Protein AF-A0A0L7K412-F1 (afdb_monomer_lite)

Secondary structure (DSSP, 8-state):
-PPPPHHHHHHHHHHS----SS-S-HHHHHHHHHHHHHHHHHHHHHT-SS------TT--PPPPP--GGGTS--STT--------SS---GGGT-----TTGGGG-SPP--SPPTTS------

Radius of gyration: 17.78 Å; chains: 1; bounding box: 46×37×33 Å

InterPro domains:
  IPR008775 Phytanoyl-CoA dioxygenase-like [PF05721] (68-110)
  IPR047128 Phytanoyl-CoA dioxygenase [PTHR21308] (4-48)

Structure (mmCIF, N/CA/C/O backbone):
data_AF-A0A0L7K412-F1
#
_entry.id   AF-A0A0L7K412-F1
#
loop_
_atom_site.group_PDB
_atom_site.id
_atom_site.type_symbol
_atom_site.label_atom_id
_atom_site.label_alt_id
_atom_site.label_comp_id
_atom_site.label_asym_id
_atom_site.label_entity_id
_atom_site.label_seq_id
_atom_site.pdbx_PDB_ins_code
_atom_site.Cartn_x
_atom_site.Cartn_y
_atom_site.Cartn_z
_atom_site.occupancy
_atom_site.B_iso_or_equiv
_atom_site.auth_seq_id
_atom_site.auth_comp_id
_atom_site.auth_asym_id
_atom_site.auth_atom_id
_atom_site.pdbx_PDB_model_num
ATOM 1 N N . MET A 1 1 ? -13.990 -3.704 15.044 1.00 52.94 1 MET A N 1
ATOM 2 C CA . MET A 1 1 ? -13.102 -4.181 13.961 1.00 52.94 1 MET A CA 1
ATOM 3 C C . MET A 1 1 ? -13.940 -4.658 12.787 1.00 52.94 1 MET A C 1
ATOM 5 O O . MET A 1 1 ? -14.727 -5.586 12.950 1.00 52.94 1 MET A O 1
ATOM 9 N N . GLY A 1 2 ? -13.8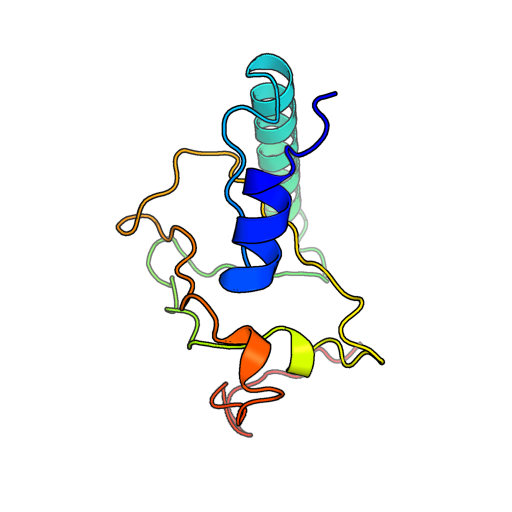36 -3.975 11.645 1.00 73.19 2 GLY A N 1
ATOM 10 C CA . GLY A 1 2 ? -14.596 -4.299 10.437 1.00 73.19 2 GLY A CA 1
ATOM 11 C C . GLY A 1 2 ? -14.072 -5.569 9.769 1.00 73.19 2 GLY A C 1
ATOM 12 O O . GLY A 1 2 ? -12.865 -5.757 9.646 1.00 73.19 2 GLY A O 1
ATOM 13 N N . ARG A 1 3 ? -14.974 -6.464 9.359 1.00 86.75 3 ARG A N 1
ATOM 14 C CA . ARG A 1 3 ? -14.634 -7.576 8.461 1.00 86.75 3 ARG A CA 1
ATOM 15 C C . ARG A 1 3 ? -14.689 -7.075 7.022 1.00 86.75 3 ARG A C 1
ATOM 17 O O . ARG A 1 3 ? -15.561 -6.273 6.701 1.00 86.75 3 ARG A O 1
ATOM 24 N N . LEU A 1 4 ? -13.812 -7.597 6.166 1.00 92.06 4 LEU A N 1
ATOM 25 C CA . LEU A 1 4 ? -13.881 -7.325 4.732 1.00 92.06 4 LEU A CA 1
ATOM 26 C C . LEU A 1 4 ? -15.208 -7.820 4.152 1.00 92.06 4 LEU A C 1
ATOM 28 O O . LEU A 1 4 ? -15.630 -8.945 4.447 1.00 92.06 4 LEU A O 1
ATOM 32 N N . THR A 1 5 ? -15.825 -7.001 3.304 1.00 94.38 5 THR A N 1
ATOM 33 C CA . THR A 1 5 ? -16.991 -7.405 2.511 1.00 94.38 5 THR A CA 1
ATOM 34 C C . THR A 1 5 ? -16.587 -8.430 1.448 1.00 94.38 5 THR A C 1
ATOM 36 O O . THR A 1 5 ? -15.410 -8.562 1.101 1.00 94.38 5 THR A O 1
ATOM 39 N N . GLU A 1 6 ? -17.549 -9.179 0.907 1.00 96.44 6 GLU A N 1
ATOM 40 C CA . GLU A 1 6 ? -17.261 -10.117 -0.189 1.00 96.44 6 GLU A CA 1
ATOM 41 C C . GLU A 1 6 ? -16.755 -9.392 -1.443 1.00 96.44 6 GLU A C 1
ATOM 43 O O . GLU A 1 6 ? -15.844 -9.876 -2.109 1.00 96.44 6 GLU A O 1
ATOM 48 N N . GLU A 1 7 ? -17.261 -8.188 -1.709 1.00 96.12 7 GLU A N 1
ATOM 49 C CA . GLU A 1 7 ? -16.802 -7.325 -2.803 1.00 96.12 7 GLU A CA 1
ATOM 50 C C . GLU A 1 7 ? -15.340 -6.908 -2.613 1.00 96.12 7 GLU A C 1
ATOM 52 O O . GLU A 1 7 ? -14.547 -6.993 -3.545 1.00 96.12 7 GLU A O 1
ATOM 57 N N . GLN A 1 8 ? -14.953 -6.527 -1.393 1.00 95.44 8 GLN A N 1
ATOM 58 C CA . GLN A 1 8 ? -13.571 -6.195 -1.042 1.00 95.44 8 GLN A CA 1
ATOM 59 C C . GLN A 1 8 ? -12.635 -7.397 -1.206 1.00 95.44 8 GLN A C 1
ATOM 61 O O . GLN A 1 8 ? -11.553 -7.276 -1.780 1.00 95.44 8 GLN A O 1
ATOM 66 N N . LYS A 1 9 ? -13.058 -8.580 -0.748 1.00 95.00 9 LYS A N 1
ATOM 67 C CA . LYS A 1 9 ? -12.294 -9.821 -0.940 1.00 95.00 9 LYS A CA 1
ATOM 68 C C . LYS A 1 9 ? -12.139 -10.160 -2.418 1.00 95.00 9 LYS A C 1
ATOM 70 O O . LYS A 1 9 ? -11.065 -10.592 -2.830 1.00 95.00 9 LYS A O 1
ATOM 75 N N . GLN A 1 10 ? -13.196 -9.985 -3.207 1.00 96.75 10 GLN A N 1
ATOM 76 C CA . GLN A 1 10 ? -13.153 -10.240 -4.640 1.00 96.75 10 GLN A CA 1
ATOM 77 C C . GLN A 1 10 ? -12.242 -9.234 -5.350 1.00 96.75 10 GLN A C 1
ATOM 79 O O . GLN A 1 10 ? -11.384 -9.643 -6.127 1.00 96.75 10 GLN A O 1
ATOM 84 N N . PHE A 1 11 ? -12.324 -7.950 -4.991 1.00 97.12 11 PHE A N 1
ATOM 85 C CA . PHE A 1 11 ? -11.416 -6.917 -5.485 1.00 97.12 11 PHE A CA 1
ATOM 86 C C . PHE A 1 11 ? -9.951 -7.273 -5.213 1.00 97.12 11 PHE A C 1
ATOM 88 O O . PHE A 1 11 ? -9.133 -7.204 -6.129 1.00 97.12 11 PHE A O 1
ATOM 95 N N . TYR A 1 12 ? -9.630 -7.703 -3.988 1.00 95.31 12 TYR A N 1
ATOM 96 C CA . TYR A 1 12 ? -8.279 -8.132 -3.625 1.00 95.31 12 TYR A CA 1
ATOM 97 C C . TYR A 1 12 ? -7.802 -9.310 -4.483 1.00 95.31 12 TYR A C 1
ATOM 99 O O . TYR A 1 12 ? -6.710 -9.263 -5.041 1.00 95.31 12 TYR A O 1
ATOM 107 N N . LYS A 1 13 ? -8.635 -10.344 -4.664 1.00 94.06 13 LYS A N 1
ATOM 108 C CA . LYS A 1 13 ? -8.301 -11.494 -5.524 1.00 94.06 13 LYS A CA 1
ATOM 109 C C . LYS A 1 13 ? -8.057 -11.082 -6.975 1.00 94.06 13 LYS A C 1
ATOM 111 O O . LYS A 1 13 ? -7.156 -11.615 -7.626 1.00 94.06 13 LYS A O 1
ATOM 116 N N . ASP A 1 14 ? -8.849 -10.141 -7.480 1.00 95.75 14 ASP A N 1
ATOM 117 C CA . ASP A 1 14 ? -8.784 -9.727 -8.876 1.00 95.75 14 ASP A CA 1
ATOM 118 C C . ASP A 1 14 ? -7.604 -8.805 -9.172 1.00 95.75 14 ASP A C 1
ATOM 120 O O . ASP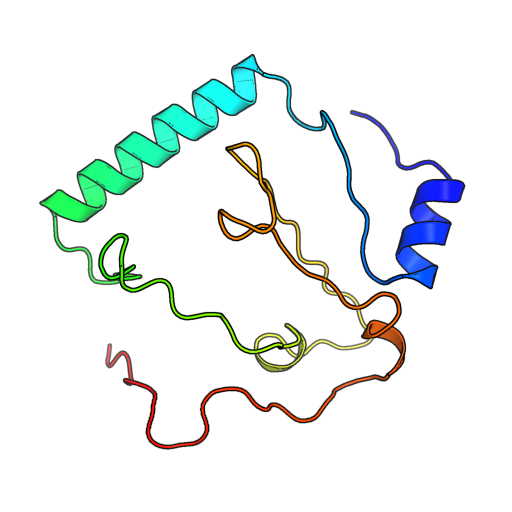 A 1 14 ? -6.982 -8.956 -10.228 1.00 95.75 14 ASP A O 1
ATOM 124 N N . ASN A 1 15 ? -7.261 -7.922 -8.232 1.00 95.25 15 ASN A N 1
ATOM 125 C CA . ASN A 1 15 ? -6.302 -6.839 -8.443 1.00 95.25 15 ASN A CA 1
ATOM 126 C C . ASN A 1 15 ? -4.978 -7.008 -7.686 1.00 95.25 15 ASN A C 1
ATOM 128 O O . ASN A 1 15 ? -4.015 -6.333 -8.032 1.00 95.25 15 ASN A O 1
ATOM 132 N N . GLY A 1 16 ? -4.909 -7.885 -6.683 1.00 92.44 16 GLY A N 1
ATOM 133 C CA . GLY A 1 16 ? -3.695 -8.156 -5.899 1.00 92.44 16 GLY A CA 1
ATOM 134 C C . GLY A 1 16 ? -3.446 -7.172 -4.756 1.00 92.44 16 GLY A C 1
ATOM 135 O O . GLY A 1 16 ? -2.499 -7.336 -3.996 1.00 92.44 16 GLY A O 1
ATOM 136 N N . TYR A 1 17 ? -4.305 -6.163 -4.605 1.00 94.75 17 TYR A N 1
ATOM 137 C CA . TYR A 1 17 ? -4.248 -5.180 -3.528 1.00 94.75 17 TYR A CA 1
ATOM 138 C C . TYR A 1 17 ? -5.655 -4.772 -3.095 1.00 94.75 17 TYR A C 1
ATOM 140 O O . TYR A 1 17 ? -6.643 -5.011 -3.791 1.00 94.75 17 TYR A O 1
ATOM 148 N N . ILE A 1 18 ? -5.748 -4.145 -1.927 1.00 95.25 18 ILE A N 1
ATOM 149 C CA . ILE A 1 18 ? -6.969 -3.523 -1.427 1.00 95.25 18 ILE A CA 1
ATOM 150 C C . ILE A 1 18 ? -6.602 -2.278 -0.626 1.00 95.25 18 ILE A C 1
ATOM 152 O O . ILE A 1 18 ? -5.627 -2.282 0.118 1.00 95.25 18 ILE A O 1
ATOM 156 N N . VAL A 1 19 ? -7.396 -1.218 -0.771 1.00 93.31 19 VAL A N 1
ATOM 157 C CA . VAL A 1 19 ? -7.246 0.009 0.016 1.00 93.31 19 VAL A CA 1
ATOM 158 C C . VAL A 1 19 ? -8.366 0.066 1.043 1.00 93.31 19 VAL A C 1
ATOM 160 O O . VAL A 1 19 ? -9.545 0.080 0.686 1.00 93.31 19 VAL A O 1
ATOM 163 N N . LEU A 1 20 ? -7.992 0.108 2.319 1.00 92.25 20 LEU A N 1
ATOM 164 C CA . LEU A 1 20 ? -8.913 0.293 3.435 1.00 92.25 20 LEU A CA 1
ATOM 165 C C . LEU A 1 20 ? -8.716 1.700 3.986 1.00 92.25 20 LEU A C 1
ATOM 167 O O . LEU A 1 20 ? -7.643 2.030 4.482 1.00 92.25 20 LEU A O 1
ATOM 171 N N . LYS A 1 21 ? -9.748 2.531 3.857 1.00 90.31 21 LYS A N 1
ATOM 172 C CA . LYS A 1 21 ? -9.759 3.884 4.416 1.00 90.31 21 LYS A CA 1
ATOM 173 C C . LYS A 1 21 ? -10.286 3.843 5.842 1.00 90.31 21 LYS A C 1
ATOM 175 O O . LYS A 1 21 ? -11.105 2.980 6.156 1.00 90.31 21 LYS A O 1
ATOM 180 N N . ASP A 1 22 ? -9.801 4.768 6.666 1.00 88.38 22 ASP A N 1
ATOM 181 C CA . ASP A 1 22 ? -10.280 4.983 8.036 1.00 88.38 22 ASP A CA 1
ATOM 182 C C . ASP A 1 22 ? -10.230 3.703 8.897 1.00 88.38 22 ASP A C 1
ATOM 184 O O . ASP A 1 22 ? -11.117 3.424 9.702 1.00 88.38 22 ASP A O 1
ATOM 188 N N . LEU A 1 23 ? -9.197 2.875 8.680 1.00 89.56 23 LEU A N 1
ATOM 189 C CA . LEU A 1 23 ? -9.006 1.613 9.402 1.00 89.56 23 LEU A CA 1
ATOM 190 C C . LEU A 1 23 ? -8.584 1.843 10.861 1.00 89.56 23 LEU A C 1
ATOM 192 O O . LEU A 1 23 ? -8.962 1.068 11.741 1.00 89.56 23 LEU A O 1
ATOM 196 N N . VAL A 1 24 ? -7.788 2.888 11.083 1.00 89.19 24 VAL A N 1
ATOM 197 C CA . VAL A 1 24 ? -7.273 3.325 12.383 1.00 89.19 24 VAL A CA 1
ATOM 198 C C . VAL A 1 24 ? -8.001 4.610 12.752 1.00 89.19 24 VAL A C 1
ATOM 200 O O . VAL A 1 24 ? -8.195 5.473 11.894 1.00 89.19 24 VAL A O 1
ATOM 203 N N . ILE A 1 25 ? -8.445 4.718 14.004 1.00 91.44 25 ILE A N 1
ATOM 204 C CA . ILE A 1 25 ? -9.100 5.938 14.480 1.00 91.44 25 ILE A CA 1
ATOM 205 C C . ILE A 1 25 ? -8.074 7.080 14.575 1.00 91.44 25 ILE A C 1
ATOM 207 O O . ILE A 1 25 ? -6.899 6.807 14.827 1.00 91.44 25 ILE A O 1
ATOM 211 N N . PRO A 1 26 ? -8.478 8.345 14.366 1.00 90.69 26 PRO A N 1
ATOM 212 C CA . PRO A 1 26 ? -7.544 9.470 14.344 1.00 90.69 26 PRO A CA 1
ATOM 213 C C . PRO A 1 26 ? -6.687 9.590 15.607 1.00 90.69 26 PRO A C 1
ATOM 215 O O . PRO A 1 26 ? -5.512 9.920 15.507 1.00 90.69 26 PRO A O 1
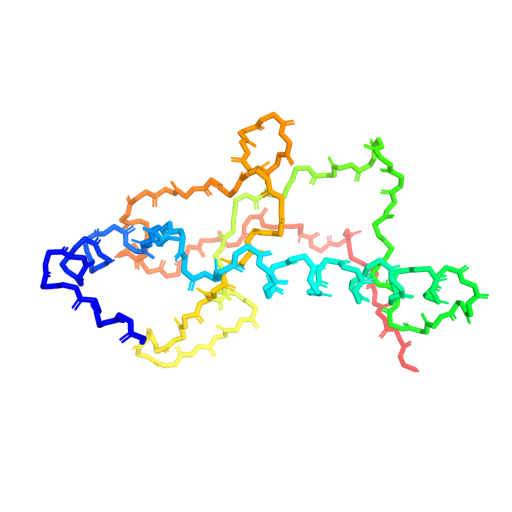ATOM 218 N N . GLU A 1 27 ? -7.253 9.277 16.773 1.00 93.19 27 GLU A N 1
ATOM 219 C CA . GLU A 1 27 ? -6.557 9.351 18.058 1.00 93.19 27 GLU A CA 1
ATOM 220 C C . GLU A 1 27 ? -5.405 8.335 18.143 1.00 93.19 27 GLU A C 1
ATOM 222 O O . GLU A 1 27 ? -4.287 8.695 18.508 1.00 93.19 27 GLU A O 1
ATOM 227 N N . ASP A 1 28 ? -5.653 7.086 17.733 1.00 92.75 28 ASP A N 1
ATOM 228 C CA . ASP A 1 28 ? -4.627 6.036 17.679 1.00 92.75 28 ASP A CA 1
ATOM 229 C C . ASP A 1 28 ? -3.564 6.366 16.617 1.00 92.75 28 ASP A C 1
ATOM 231 O O . ASP A 1 28 ? -2.381 6.081 16.799 1.00 92.75 28 ASP A O 1
ATOM 235 N N . LEU A 1 29 ? -3.967 6.968 15.491 1.00 91.50 29 LEU A N 1
ATOM 236 C CA . LEU A 1 29 ? -3.042 7.365 14.429 1.00 91.50 29 LEU A CA 1
ATOM 237 C C . LEU A 1 29 ? -2.089 8.471 14.902 1.00 91.50 29 LEU A C 1
ATOM 239 O O . LEU A 1 29 ? -0.890 8.399 14.632 1.00 91.50 29 LEU A O 1
ATOM 243 N N . GLU A 1 30 ? -2.608 9.460 15.633 1.00 92.69 30 GLU A N 1
ATOM 244 C CA . GLU A 1 30 ? -1.811 10.530 16.236 1.00 92.69 30 GLU A CA 1
ATOM 245 C C . GLU A 1 30 ? -0.831 9.970 17.275 1.00 92.69 30 GLU A C 1
ATOM 247 O O . GLU A 1 30 ? 0.351 10.317 17.252 1.00 92.69 30 GLU A O 1
ATOM 252 N N . GLU A 1 31 ? -1.277 9.043 18.130 1.00 94.19 31 GLU A N 1
ATOM 253 C CA . GLU A 1 31 ? -0.401 8.366 19.091 1.00 94.19 31 GLU A CA 1
ATOM 254 C C . GLU A 1 31 ? 0.750 7.628 18.387 1.00 94.19 31 GLU A C 1
ATOM 256 O O . GLU A 1 31 ? 1.918 7.802 18.751 1.00 94.19 31 GLU A O 1
ATOM 261 N N . ILE A 1 32 ? 0.444 6.857 17.335 1.00 92.56 32 ILE A N 1
ATOM 262 C CA . ILE A 1 32 ? 1.455 6.143 16.542 1.00 92.56 32 ILE A CA 1
ATOM 263 C C . ILE A 1 32 ? 2.426 7.128 15.883 1.00 92.56 32 ILE A C 1
ATOM 265 O O . ILE A 1 32 ? 3.634 6.888 15.903 1.00 92.56 32 ILE A O 1
ATOM 269 N N . SER A 1 33 ? 1.928 8.237 15.329 1.00 91.50 33 SER A N 1
ATOM 270 C CA . SER A 1 33 ? 2.765 9.263 14.697 1.00 91.50 33 SER A CA 1
ATOM 271 C C . SER A 1 33 ? 3.739 9.890 15.697 1.00 91.50 33 SER A C 1
ATOM 273 O O . SER A 1 33 ? 4.934 9.990 15.423 1.00 91.50 33 SER A O 1
ATOM 275 N N . VAL A 1 34 ? 3.263 10.243 16.894 1.00 92.50 34 VAL A N 1
ATOM 276 C CA . VAL A 1 34 ? 4.096 10.825 17.957 1.00 92.50 34 VAL A CA 1
ATOM 277 C C . VAL A 1 34 ? 5.175 9.848 18.427 1.00 92.50 34 VAL A C 1
ATOM 279 O O . VAL A 1 34 ? 6.318 10.248 18.668 1.00 92.50 34 VAL A O 1
ATOM 282 N N . GLU A 1 35 ? 4.850 8.563 18.577 1.00 91.88 35 GLU A N 1
ATOM 283 C CA . GLU A 1 35 ? 5.851 7.553 18.933 1.00 91.88 35 GLU A CA 1
ATOM 284 C C . GLU A 1 35 ? 6.852 7.304 17.798 1.00 91.88 35 GLU A C 1
ATOM 286 O O . GLU A 1 35 ? 8.048 7.142 18.064 1.00 91.88 35 GLU A O 1
ATOM 291 N N . TYR A 1 36 ? 6.408 7.351 16.539 1.00 89.00 36 TYR A N 1
ATOM 292 C CA . TYR A 1 36 ? 7.290 7.248 15.378 1.00 89.00 36 TYR A CA 1
ATOM 293 C C . TYR A 1 36 ? 8.303 8.402 15.329 1.00 89.00 36 TYR A C 1
ATOM 295 O O . TYR A 1 36 ? 9.506 8.157 15.191 1.00 89.00 36 TYR A O 1
ATOM 303 N N . ASP A 1 37 ? 7.861 9.639 15.567 1.00 88.00 37 ASP A N 1
ATOM 304 C CA . ASP A 1 37 ? 8.741 10.810 15.658 1.00 88.00 37 ASP A CA 1
ATOM 305 C C . ASP A 1 37 ? 9.765 10.668 16.789 1.00 88.00 37 ASP A C 1
ATOM 307 O O . ASP A 1 37 ? 10.959 10.923 16.603 1.00 88.00 37 ASP A O 1
ATOM 311 N N . LYS A 1 38 ? 9.338 10.197 17.969 1.00 89.38 38 LYS A N 1
ATOM 312 C CA . LYS A 1 38 ? 10.253 9.940 19.093 1.00 89.38 38 LYS A CA 1
ATOM 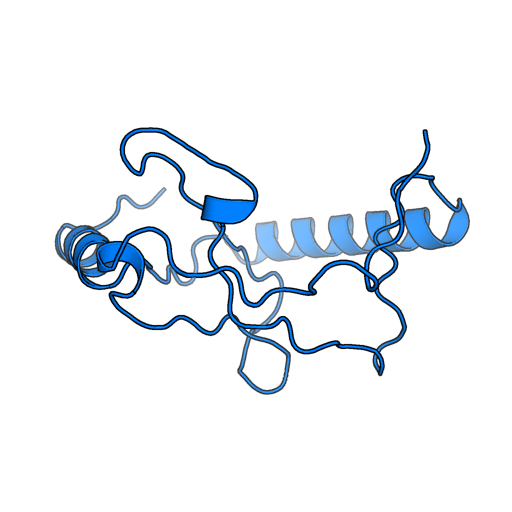313 C C . LYS A 1 38 ? 11.305 8.889 18.742 1.00 89.38 38 LYS A C 1
ATOM 315 O O . LYS A 1 38 ? 12.464 9.058 19.126 1.00 89.38 38 LYS A O 1
ATOM 320 N N . LEU A 1 39 ? 10.927 7.810 18.053 1.00 86.38 39 LEU A N 1
ATOM 321 C CA . LEU A 1 39 ? 11.867 6.782 17.596 1.00 86.38 39 LEU A CA 1
ATOM 322 C C . LEU A 1 39 ? 12.871 7.359 16.595 1.00 86.38 39 LEU A C 1
ATOM 324 O O . LEU A 1 39 ? 14.073 7.122 16.729 1.00 86.38 39 LEU A O 1
ATOM 328 N N . PHE A 1 40 ? 12.400 8.160 15.638 1.00 80.31 40 PHE A N 1
ATOM 329 C CA . PHE A 1 40 ? 13.252 8.800 14.639 1.00 80.31 40 PHE A CA 1
ATOM 330 C C . PHE A 1 40 ? 14.245 9.790 15.271 1.00 80.31 40 PHE A C 1
ATOM 332 O O . PHE A 1 40 ? 15.435 9.779 14.952 1.00 80.31 40 PHE A O 1
ATOM 339 N N . LEU A 1 41 ? 13.791 10.589 16.241 1.00 82.06 41 LEU A N 1
ATOM 340 C CA . LEU A 1 41 ? 14.642 11.512 16.995 1.00 82.06 41 LEU A CA 1
ATOM 341 C C . LEU A 1 41 ? 15.731 10.785 17.795 1.00 82.06 41 LEU A C 1
ATOM 343 O O . LEU A 1 41 ? 16.892 11.190 17.739 1.00 82.06 41 LEU A O 1
ATOM 347 N N . ARG A 1 42 ? 15.386 9.695 18.498 1.00 79.00 42 ARG A N 1
ATOM 348 C CA . ARG A 1 42 ? 16.373 8.875 19.230 1.00 79.00 42 ARG A CA 1
ATOM 349 C C . ARG A 1 42 ? 17.397 8.256 18.280 1.00 79.00 42 ARG A C 1
ATOM 351 O O . ARG A 1 42 ? 18.597 8.315 18.542 1.00 79.00 42 ARG A O 1
ATOM 358 N N . LYS A 1 43 ? 16.937 7.731 17.140 1.00 71.81 43 LYS A N 1
ATOM 359 C CA . LYS A 1 43 ? 17.795 7.139 16.104 1.00 71.81 43 LYS A CA 1
ATOM 360 C C . LYS A 1 43 ? 18.861 8.119 15.600 1.00 71.81 43 LYS A C 1
ATOM 362 O O . LYS A 1 43 ? 20.016 7.725 15.446 1.00 71.81 43 LYS A O 1
ATOM 367 N N . ASN A 1 44 ? 18.502 9.389 15.398 1.00 65.25 44 ASN A N 1
ATOM 368 C CA . ASN A 1 44 ? 19.438 10.421 14.933 1.00 65.25 44 ASN A CA 1
ATOM 369 C C . ASN A 1 44 ? 20.461 10.855 15.995 1.00 65.25 44 ASN A C 1
ATOM 371 O O . ASN A 1 44 ? 21.501 11.411 15.645 1.00 65.25 44 ASN A O 1
ATOM 375 N N . GLN A 1 45 ? 20.196 10.601 17.278 1.00 65.31 45 GLN A N 1
ATOM 376 C CA . GLN A 1 45 ? 21.105 10.956 18.370 1.00 65.31 45 GLN A CA 1
ATOM 377 C C . GLN A 1 45 ? 22.137 9.858 18.664 1.00 65.31 45 GLN A C 1
ATOM 379 O O . GLN A 1 45 ? 23.284 10.181 18.968 1.00 65.31 45 GLN A O 1
ATOM 384 N N . GLU A 1 46 ? 21.764 8.579 18.553 1.00 62.06 46 GLU A N 1
ATOM 385 C CA . GLU A 1 46 ? 22.579 7.468 19.076 1.00 62.06 46 GLU A CA 1
ATOM 386 C C . GLU A 1 46 ? 23.357 6.657 18.020 1.00 62.06 46 GLU A C 1
ATOM 388 O O . GLU A 1 46 ? 24.094 5.754 18.403 1.00 62.06 46 GLU A O 1
ATOM 393 N N . LYS A 1 47 ? 23.255 6.971 16.713 1.00 55.53 47 LYS A N 1
ATOM 394 C CA . LYS A 1 47 ? 23.919 6.220 15.615 1.00 55.53 47 LYS A CA 1
ATOM 395 C C . LYS A 1 47 ? 23.801 4.690 15.790 1.00 55.53 47 LYS A C 1
ATOM 397 O O . LYS A 1 47 ? 24.799 3.982 15.875 1.00 55.53 47 LYS A O 1
ATOM 402 N N . MET A 1 48 ? 22.576 4.171 15.867 1.00 53.97 48 MET A N 1
ATOM 403 C CA . MET A 1 48 ? 22.348 2.724 15.988 1.00 53.97 48 MET A CA 1
ATOM 404 C C . MET A 1 48 ? 22.688 1.967 14.687 1.00 53.97 48 MET A C 1
ATOM 406 O O . MET A 1 48 ? 22.308 2.390 13.596 1.00 53.97 48 MET A O 1
ATOM 410 N N . GLU A 1 49 ? 23.335 0.806 14.822 1.00 45.59 49 GLU A N 1
ATOM 411 C CA . GLU A 1 49 ? 23.865 -0.069 13.750 1.00 45.59 49 GLU A CA 1
ATOM 412 C C . GLU A 1 49 ? 22.818 -0.553 12.717 1.00 45.59 49 GLU A C 1
ATOM 414 O O . GLU A 1 49 ? 23.156 -0.872 11.584 1.00 45.59 49 GLU A O 1
ATOM 419 N N . SER A 1 50 ? 21.516 -0.542 13.033 1.00 43.72 50 SER A N 1
ATOM 420 C CA . SER A 1 50 ? 20.433 -0.843 12.070 1.00 43.72 50 SER A CA 1
ATOM 421 C C . SER A 1 50 ? 19.958 0.406 11.318 1.00 43.72 50 SER A C 1
ATOM 423 O O . SER A 1 50 ? 18.762 0.702 11.216 1.00 43.72 50 SER A O 1
ATOM 425 N N . SER A 1 51 ? 20.915 1.191 10.831 1.00 41.78 51 SER A N 1
ATOM 426 C CA . SER A 1 51 ? 20.663 2.452 10.148 1.00 41.78 51 SER A CA 1
ATOM 427 C C . SER A 1 51 ? 20.113 2.215 8.739 1.00 41.78 51 SER A C 1
ATOM 429 O O . SER A 1 51 ? 20.852 2.207 7.762 1.00 41.78 51 SER A O 1
ATOM 431 N N . TRP A 1 52 ? 18.787 2.117 8.606 1.00 41.44 52 TRP A N 1
ATOM 432 C CA . TRP A 1 52 ? 18.126 2.590 7.385 1.00 41.44 52 TRP A CA 1
ATOM 433 C C . TRP A 1 52 ? 18.375 4.096 7.291 1.00 41.44 52 TRP A C 1
ATOM 435 O O . TRP A 1 52 ? 17.648 4.887 7.897 1.00 41.44 52 TRP A O 1
ATOM 445 N N . VAL A 1 53 ? 19.462 4.495 6.638 1.00 40.53 53 VAL A N 1
ATOM 446 C CA . VAL A 1 53 ? 19.741 5.898 6.340 1.00 40.53 53 VAL A CA 1
ATOM 447 C C . VAL A 1 53 ? 18.851 6.254 5.159 1.00 40.53 53 VAL A C 1
ATOM 449 O O . VAL A 1 53 ? 19.199 5.996 4.014 1.00 40.53 53 VAL A O 1
ATOM 452 N N . GLY A 1 54 ? 17.666 6.797 5.440 1.00 44.72 54 GLY A N 1
ATOM 453 C CA . GLY A 1 54 ? 17.035 7.668 4.462 1.00 44.72 54 GLY A CA 1
ATOM 454 C C . GLY A 1 54 ? 17.952 8.874 4.356 1.00 44.72 54 GLY A C 1
ATOM 455 O O . GLY A 1 54 ? 18.005 9.680 5.284 1.00 44.72 54 GLY A O 1
ATOM 456 N N . SER A 1 55 ? 18.766 8.926 3.310 1.00 41.72 55 SER A N 1
ATOM 457 C CA . SER A 1 55 ? 19.461 10.150 2.945 1.00 41.72 55 SER A CA 1
ATOM 458 C C . SER A 1 55 ? 18.413 11.239 2.694 1.00 41.72 55 SER A C 1
ATOM 460 O O . SER A 1 55 ? 17.275 10.916 2.367 1.00 41.72 55 SER A O 1
ATOM 462 N N . ASP A 1 56 ? 18.804 12.486 2.978 1.00 47.44 56 ASP A N 1
ATOM 463 C CA . ASP A 1 56 ? 18.048 13.751 2.997 1.00 47.44 56 ASP A CA 1
ATOM 464 C C . ASP A 1 56 ? 16.704 13.811 2.240 1.00 47.44 56 ASP A C 1
ATOM 466 O O . ASP A 1 56 ? 16.452 13.098 1.281 1.00 47.44 56 ASP A O 1
ATOM 470 N N . GLU A 1 57 ? 15.856 14.798 2.554 1.00 50.19 57 GLU A N 1
ATOM 471 C CA . GLU A 1 57 ? 14.597 15.079 1.825 1.00 50.19 57 GLU A CA 1
ATOM 472 C C . GLU A 1 57 ? 14.728 15.097 0.278 1.00 50.19 57 GLU A C 1
ATOM 474 O O . GLU A 1 57 ? 13.736 14.908 -0.435 1.00 50.19 57 GLU A O 1
ATOM 479 N N . ASN A 1 58 ? 15.951 15.288 -0.230 1.00 48.09 58 ASN A N 1
ATOM 480 C CA . ASN A 1 58 ? 16.331 15.317 -1.640 1.00 48.09 58 ASN A CA 1
ATOM 481 C C . ASN A 1 58 ? 16.882 13.993 -2.214 1.00 48.09 58 ASN A C 1
ATOM 483 O O . ASN A 1 58 ? 17.101 13.931 -3.420 1.00 48.09 58 ASN A O 1
ATOM 487 N N . ASP A 1 59 ? 17.098 12.950 -1.410 1.00 49.91 59 ASP A N 1
ATOM 488 C CA . ASP A 1 59 ? 17.603 11.637 -1.847 1.00 49.91 59 ASP A CA 1
ATOM 489 C C . ASP A 1 59 ? 16.501 10.565 -1.799 1.00 49.91 59 ASP A C 1
ATOM 491 O O . ASP A 1 59 ? 16.700 9.394 -1.470 1.00 49.91 59 ASP A O 1
ATOM 495 N N . ARG A 1 60 ? 15.281 10.980 -2.159 1.00 52.06 60 ARG A N 1
ATOM 496 C CA . ARG A 1 60 ? 14.194 10.053 -2.472 1.00 52.06 60 ARG A CA 1
ATOM 497 C C . ARG A 1 60 ? 14.528 9.341 -3.780 1.00 52.06 60 ARG A C 1
ATOM 499 O O . ARG A 1 60 ? 14.128 9.780 -4.858 1.00 52.06 60 ARG A O 1
ATOM 506 N N . GLN A 1 61 ? 15.264 8.238 -3.697 1.00 52.62 61 GLN A N 1
ATOM 507 C CA . GLN A 1 61 ? 15.402 7.343 -4.838 1.00 52.62 61 GLN A CA 1
ATOM 508 C C . GLN A 1 61 ? 14.035 6.737 -5.149 1.00 52.62 61 GLN A C 1
ATOM 510 O O . GLN A 1 61 ? 13.380 6.149 -4.287 1.00 52.62 61 GLN A O 1
ATOM 515 N N . ASN A 1 62 ? 13.585 6.915 -6.392 1.00 52.03 62 ASN A N 1
ATOM 516 C CA . ASN A 1 62 ? 12.397 6.238 -6.884 1.00 52.03 62 ASN A CA 1
ATOM 517 C C . ASN A 1 62 ? 12.659 4.733 -6.804 1.00 52.03 62 ASN A C 1
ATOM 519 O O . ASN A 1 62 ? 13.582 4.235 -7.455 1.00 52.03 62 ASN A O 1
ATOM 523 N N . ASN A 1 63 ? 11.888 4.026 -5.981 1.00 56.97 63 ASN A N 1
ATOM 524 C CA . ASN A 1 63 ? 12.073 2.596 -5.855 1.00 56.97 63 ASN A CA 1
ATOM 525 C C . ASN A 1 63 ? 11.638 1.963 -7.180 1.00 56.97 63 ASN A C 1
ATOM 527 O O . ASN A 1 63 ? 10.499 2.145 -7.619 1.00 56.97 63 ASN A O 1
ATOM 531 N N . SER A 1 64 ? 12.561 1.276 -7.856 1.00 64.75 64 SER A N 1
ATOM 532 C CA . SER A 1 64 ? 12.226 0.585 -9.103 1.00 64.75 64 SER A CA 1
ATOM 533 C C . SER A 1 64 ? 11.100 -0.408 -8.841 1.00 64.75 64 SER A C 1
ATOM 535 O O . SER A 1 64 ? 11.024 -0.997 -7.767 1.00 64.75 64 SER A O 1
ATOM 537 N N . MET A 1 65 ? 10.205 -0.571 -9.815 1.00 73.62 65 MET A N 1
ATOM 538 C CA . MET A 1 65 ? 9.058 -1.464 -9.682 1.00 73.62 65 MET A CA 1
ATOM 539 C C . MET A 1 65 ? 9.539 -2.880 -9.344 1.00 73.62 65 MET A C 1
ATOM 541 O O . MET A 1 65 ? 10.323 -3.459 -10.092 1.00 73.62 65 MET A O 1
ATOM 545 N N . PHE A 1 66 ? 9.069 -3.419 -8.223 1.00 78.12 66 PHE A N 1
ATOM 546 C CA . PHE A 1 66 ? 9.515 -4.704 -7.697 1.00 78.12 66 PHE A CA 1
ATOM 547 C C . PHE A 1 66 ? 8.334 -5.518 -7.161 1.00 78.12 66 PHE A C 1
ATOM 549 O O . PHE A 1 66 ? 7.213 -5.022 -7.031 1.00 78.12 66 PHE A O 1
ATOM 556 N N . THR A 1 67 ? 8.597 -6.788 -6.862 1.00 77.75 67 THR A N 1
ATOM 557 C CA . THR A 1 67 ? 7.661 -7.700 -6.197 1.00 77.75 67 THR A CA 1
ATOM 558 C C . THR A 1 67 ? 8.337 -8.264 -4.948 1.00 77.75 67 THR A C 1
ATOM 560 O O . THR A 1 67 ? 9.477 -8.727 -5.029 1.00 77.75 67 THR A O 1
ATOM 563 N N . ASP A 1 68 ? 7.630 -8.286 -3.813 1.00 81.19 68 ASP A N 1
ATOM 564 C CA . ASP A 1 68 ? 8.164 -8.787 -2.535 1.00 81.19 68 ASP A CA 1
ATOM 565 C C . ASP A 1 68 ? 8.621 -10.258 -2.595 1.00 81.19 68 ASP A C 1
ATOM 567 O O . ASP A 1 68 ? 9.431 -10.685 -1.773 1.00 81.19 68 ASP A O 1
ATOM 571 N N . TYR A 1 69 ? 8.146 -11.032 -3.580 1.00 78.25 69 TYR A N 1
ATOM 572 C CA . TYR A 1 69 ? 8.519 -12.438 -3.794 1.00 78.25 69 TYR A CA 1
ATOM 573 C C . TYR A 1 69 ? 10.043 -12.669 -3.850 1.00 78.25 69 TYR A C 1
ATOM 575 O O . TYR A 1 69 ? 10.528 -13.720 -3.426 1.00 78.25 69 TYR A O 1
ATOM 583 N N . HIS A 1 70 ? 10.808 -11.698 -4.364 1.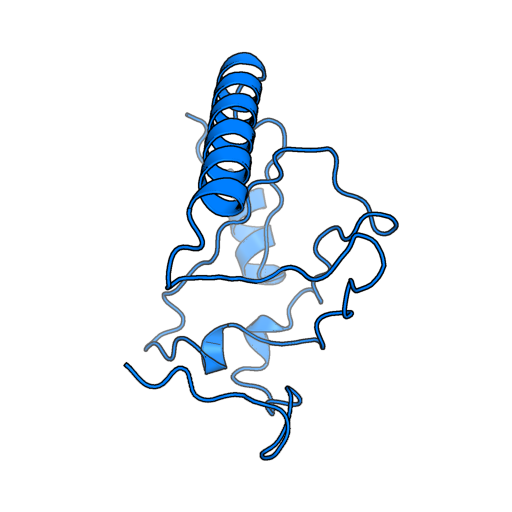00 73.88 70 HIS A N 1
ATOM 584 C CA . HIS A 1 70 ? 12.269 -11.808 -4.474 1.00 73.88 70 HIS A CA 1
ATOM 585 C C . HIS A 1 70 ? 12.986 -11.707 -3.126 1.00 73.88 70 HIS A C 1
ATOM 587 O O . HIS A 1 70 ? 14.034 -12.320 -2.946 1.00 73.88 70 HIS A O 1
ATOM 593 N N . TYR A 1 71 ? 12.410 -10.976 -2.171 1.00 75.06 71 TYR A N 1
ATOM 594 C CA . TYR A 1 71 ? 12.965 -10.822 -0.824 1.00 75.06 71 TYR A CA 1
ATOM 595 C C . TYR A 1 71 ? 12.457 -11.900 0.127 1.00 75.06 71 TYR A C 1
ATOM 597 O O . TYR A 1 71 ? 13.187 -12.388 0.987 1.00 75.06 71 TYR A O 1
ATOM 605 N N . PHE A 1 72 ? 11.202 -12.296 -0.055 1.00 73.88 72 PHE A N 1
ATOM 606 C CA . PHE A 1 72 ? 10.546 -13.313 0.739 1.00 73.88 72 PHE A CA 1
ATOM 607 C C . PHE A 1 72 ? 9.969 -14.332 -0.228 1.00 73.88 72 PHE A C 1
ATOM 609 O O . PHE A 1 72 ? 8.870 -14.156 -0.739 1.00 73.88 72 PHE A O 1
ATOM 616 N N . SER A 1 73 ? 10.712 -15.396 -0.517 1.00 67.62 73 SER A N 1
ATOM 617 C CA . SER A 1 73 ? 10.158 -16.515 -1.276 1.00 67.62 73 SER A CA 1
ATOM 618 C C . SER A 1 73 ? 9.270 -17.357 -0.360 1.00 67.62 73 SER A C 1
ATOM 620 O O . SER A 1 73 ? 9.672 -17.722 0.745 1.00 67.62 73 SER A O 1
ATOM 622 N N . TYR A 1 74 ? 8.058 -17.674 -0.805 1.00 70.25 74 TYR A N 1
ATOM 623 C CA . TYR A 1 74 ? 7.094 -18.476 -0.051 1.00 70.25 74 TYR A CA 1
ATOM 624 C C . TYR A 1 74 ? 6.381 -19.467 -0.963 1.00 70.25 74 TYR A C 1
ATOM 626 O O . TYR A 1 74 ? 6.239 -19.260 -2.166 1.00 70.25 74 TYR A O 1
ATOM 634 N N . GLU A 1 75 ? 5.911 -20.562 -0.373 1.00 62.62 75 GLU A N 1
ATOM 635 C CA . GLU A 1 75 ? 5.097 -21.542 -1.079 1.00 62.62 75 GLU A CA 1
ATOM 636 C C . GLU A 1 75 ? 3.623 -21.105 -1.091 1.00 62.62 75 GLU A C 1
ATOM 638 O O . GLU A 1 75 ? 3.080 -20.688 -0.069 1.00 62.62 75 GLU A O 1
ATOM 643 N N . LYS A 1 76 ? 2.945 -21.281 -2.236 1.00 70.88 76 LYS A N 1
ATOM 644 C CA . LYS A 1 76 ? 1.482 -21.110 -2.406 1.00 70.88 76 LYS A CA 1
ATOM 645 C C . LYS A 1 76 ? 0.943 -19.693 -2.210 1.00 70.88 76 LYS A C 1
ATOM 647 O O . LYS A 1 76 ? -0.192 -19.529 -1.765 1.00 70.88 76 LYS A O 1
ATOM 652 N N . ASP A 1 77 ? 1.738 -18.689 -2.531 1.00 67.56 77 ASP A N 1
ATOM 653 C CA . ASP A 1 77 ? 1.301 -17.299 -2.524 1.00 67.56 77 ASP A CA 1
ATOM 654 C C . ASP A 1 77 ? 0.722 -16.810 -1.163 1.00 67.56 77 ASP A C 1
ATOM 656 O O . ASP A 1 77 ? -0.182 -15.979 -1.111 1.00 67.56 77 ASP A O 1
ATOM 660 N N . SER A 1 78 ? 1.202 -17.351 -0.033 1.00 77.50 78 SER A N 1
ATOM 661 C CA . SER A 1 78 ? 0.617 -17.128 1.298 1.00 77.50 78 SER A CA 1
ATOM 662 C C . SER A 1 78 ? 1.002 -15.823 2.008 1.00 77.50 78 SER A C 1
ATOM 664 O O . SER A 1 78 ? 0.445 -15.540 3.070 1.00 77.50 78 SER A O 1
ATOM 666 N N . MET A 1 79 ? 1.977 -15.061 1.510 1.00 84.81 79 MET A N 1
ATOM 667 C CA . MET A 1 79 ? 2.423 -13.824 2.161 1.00 84.81 79 MET A CA 1
ATOM 668 C C . MET A 1 79 ? 1.555 -12.631 1.748 1.00 84.81 79 MET A C 1
ATOM 670 O O . MET A 1 79 ? 1.197 -12.480 0.584 1.00 84.81 79 MET A O 1
ATOM 674 N N . VAL A 1 80 ? 1.269 -11.748 2.706 1.00 88.12 80 VAL A N 1
ATOM 675 C CA . VAL A 1 80 ? 0.588 -10.472 2.471 1.00 88.12 80 VAL A CA 1
ATOM 676 C C . VAL A 1 80 ? 1.381 -9.359 3.144 1.00 88.12 80 VAL A C 1
ATOM 678 O O . VAL A 1 80 ? 1.675 -9.449 4.336 1.00 88.12 80 VAL A O 1
ATOM 681 N N . ALA A 1 81 ? 1.689 -8.304 2.394 1.00 89.38 81 ALA A N 1
ATOM 682 C CA . ALA A 1 81 ? 2.210 -7.059 2.942 1.00 89.38 81 ALA A CA 1
ATOM 683 C C . ALA A 1 81 ? 1.053 -6.114 3.301 1.00 89.38 81 ALA A C 1
ATOM 685 O O . ALA A 1 81 ? 0.060 -6.021 2.574 1.00 89.38 81 ALA A O 1
ATOM 686 N N . ALA A 1 82 ? 1.185 -5.400 4.419 1.00 90.69 82 ALA A N 1
ATOM 687 C CA . ALA A 1 82 ? 0.250 -4.360 4.830 1.00 90.69 82 ALA A CA 1
ATOM 688 C C . ALA A 1 82 ? 1.007 -3.043 5.004 1.00 90.69 82 ALA A C 1
ATOM 690 O O . ALA A 1 82 ? 1.978 -2.976 5.754 1.00 90.69 82 ALA A O 1
ATOM 691 N N . PHE A 1 83 ? 0.536 -2.003 4.321 1.00 90.12 83 PHE A N 1
ATOM 692 C CA . PHE A 1 83 ? 1.073 -0.651 4.420 1.00 90.12 83 PHE A CA 1
ATOM 693 C C . PHE A 1 83 ? 0.082 0.219 5.187 1.00 90.12 83 PHE A C 1
ATOM 695 O O . PHE A 1 83 ? -1.090 0.305 4.816 1.00 90.12 83 PHE A O 1
ATOM 702 N N . LEU A 1 84 ? 0.559 0.857 6.255 1.00 89.62 84 LEU A N 1
ATOM 703 C CA . LEU A 1 84 ? -0.192 1.857 7.004 1.00 89.62 84 LEU A CA 1
ATOM 704 C C . LEU A 1 84 ? 0.403 3.231 6.701 1.00 89.62 84 LEU A C 1
ATOM 706 O O . LEU A 1 84 ? 1.569 3.483 6.994 1.00 89.62 84 LEU A O 1
ATOM 710 N N . HIS A 1 85 ? -0.400 4.108 6.108 1.00 89.88 85 HIS A N 1
ATOM 711 C CA . HIS A 1 85 ? -0.019 5.498 5.902 1.00 89.88 85 HIS A CA 1
ATOM 712 C C . HIS A 1 85 ? -0.308 6.288 7.180 1.00 89.88 85 HIS A C 1
ATOM 714 O O . HIS A 1 85 ? -1.463 6.360 7.598 1.00 89.88 85 HIS A O 1
ATOM 720 N N . LEU A 1 86 ? 0.739 6.842 7.798 1.00 89.56 86 LEU A N 1
ATOM 721 C CA . LEU A 1 86 ? 0.607 7.723 8.966 1.00 89.56 86 LEU A CA 1
ATOM 722 C C . LEU A 1 86 ? 0.153 9.136 8.564 1.00 89.56 86 LEU A C 1
ATOM 724 O O . LEU A 1 86 ? -0.578 9.779 9.306 1.00 89.56 86 LEU A O 1
ATOM 728 N N . ASP A 1 87 ? 0.497 9.549 7.341 1.00 86.94 87 ASP A N 1
ATOM 729 C CA . ASP A 1 87 ? 0.114 10.821 6.727 1.00 86.94 87 ASP A CA 1
ATOM 730 C C . ASP A 1 87 ? -0.709 10.620 5.448 1.00 86.94 87 ASP A C 1
ATOM 732 O O . ASP A 1 87 ? -0.766 9.533 4.865 1.00 86.94 87 ASP A O 1
ATOM 736 N N . ALA A 1 88 ? -1.311 11.701 4.948 1.00 88.31 88 ALA A N 1
ATOM 737 C CA . ALA A 1 88 ? -1.990 11.691 3.657 1.00 88.31 88 ALA A CA 1
ATOM 738 C C . ALA A 1 88 ? -1.011 11.334 2.524 1.00 88.31 88 ALA A C 1
ATOM 740 O O . ALA A 1 88 ? -0.104 12.104 2.222 1.00 88.31 88 ALA A O 1
ATOM 741 N N . ALA A 1 89 ? -1.223 10.197 1.861 1.00 87.25 89 ALA A N 1
ATOM 742 C CA . ALA A 1 89 ? -0.376 9.725 0.770 1.00 87.25 89 ALA A CA 1
ATOM 743 C C . ALA A 1 89 ? -0.971 10.055 -0.605 1.00 87.25 89 ALA A C 1
ATOM 745 O O . ALA A 1 89 ? -2.144 9.796 -0.884 1.00 87.25 89 ALA A O 1
ATOM 746 N N . ASN A 1 90 ? -0.146 10.612 -1.482 1.00 83.56 90 ASN A N 1
ATOM 747 C CA . ASN A 1 90 ? -0.481 10.967 -2.852 1.00 83.56 90 ASN A CA 1
ATOM 748 C C . ASN A 1 90 ? 0.740 10.748 -3.771 1.00 83.56 90 ASN A C 1
ATOM 750 O O . ASN A 1 90 ? 1.853 10.551 -3.284 1.00 83.56 90 ASN A O 1
ATOM 754 N N . PRO A 1 91 ? 0.573 10.766 -5.104 1.00 84.19 91 PRO A N 1
ATOM 755 C CA . PRO A 1 91 ? 1.695 10.547 -6.017 1.00 84.19 91 PRO A CA 1
ATOM 756 C C . PRO A 1 91 ? 2.852 11.549 -5.862 1.00 84.19 91 PRO A C 1
ATOM 758 O O . PRO A 1 91 ? 3.990 11.203 -6.159 1.00 84.19 91 PRO A O 1
ATOM 761 N N . GLU A 1 92 ? 2.586 12.771 -5.392 1.00 81.81 92 GLU A N 1
ATOM 762 C CA . GLU A 1 92 ? 3.594 13.830 -5.242 1.00 81.81 92 GLU A CA 1
ATOM 763 C C . GLU A 1 92 ? 4.473 13.635 -3.997 1.00 81.81 92 GLU A C 1
ATOM 765 O O . GLU A 1 92 ? 5.620 14.075 -3.987 1.00 81.81 92 GLU A O 1
ATOM 770 N N . ASN A 1 93 ? 3.970 12.948 -2.963 1.00 81.00 93 ASN A N 1
ATOM 771 C CA . ASN A 1 93 ? 4.706 12.676 -1.724 1.00 81.00 93 ASN A CA 1
ATOM 772 C C . ASN A 1 93 ? 5.096 11.199 -1.528 1.00 81.00 93 ASN A C 1
ATOM 774 O O . ASN A 1 93 ? 5.483 10.811 -0.427 1.00 81.00 93 ASN A O 1
ATOM 778 N N . GLY A 1 94 ? 5.048 10.394 -2.595 1.00 77.88 94 GLY A N 1
ATOM 779 C CA . GLY A 1 94 ? 5.529 9.008 -2.582 1.00 77.88 94 GLY A CA 1
ATOM 780 C C . GLY A 1 94 ? 4.484 7.967 -2.177 1.00 77.88 94 GLY A C 1
ATOM 781 O O . GLY A 1 94 ? 4.829 6.929 -1.618 1.00 77.88 94 GLY A O 1
ATOM 782 N N . GLY A 1 95 ? 3.203 8.223 -2.448 1.00 84.00 95 GLY A N 1
ATOM 783 C CA . GLY A 1 95 ? 2.141 7.233 -2.282 1.00 84.00 95 GLY A CA 1
ATOM 784 C C . GLY A 1 95 ? 2.391 5.955 -3.092 1.00 84.00 95 GLY A C 1
ATOM 785 O O . GLY A 1 95 ? 2.946 5.993 -4.191 1.00 84.00 95 GLY A O 1
ATOM 786 N N . LEU A 1 96 ? 1.958 4.814 -2.546 1.00 87.62 96 LEU A N 1
ATOM 787 C CA . LEU A 1 96 ? 2.182 3.504 -3.155 1.00 87.62 96 LEU A CA 1
ATOM 788 C C . LEU A 1 96 ? 1.494 3.405 -4.526 1.00 87.62 96 LEU A C 1
ATOM 790 O O . LEU A 1 96 ? 0.292 3.643 -4.653 1.00 87.62 96 LEU A O 1
ATOM 794 N N . PHE A 1 97 ? 2.256 2.995 -5.538 1.00 88.19 97 PHE A N 1
ATOM 795 C CA . PHE A 1 97 ? 1.758 2.733 -6.883 1.00 88.19 97 PHE A CA 1
ATOM 796 C C . PHE A 1 97 ? 1.756 1.225 -7.154 1.00 88.19 97 PHE A C 1
ATOM 798 O O . PHE A 1 97 ? 2.778 0.562 -6.997 1.00 88.19 97 PHE A O 1
ATOM 805 N N . VAL A 1 98 ? 0.608 0.678 -7.560 1.00 90.69 98 VAL A N 1
ATOM 806 C CA . VAL A 1 98 ? 0.425 -0.761 -7.801 1.00 90.69 98 VAL A CA 1
ATOM 807 C C . VAL A 1 98 ? -0.090 -0.973 -9.217 1.00 90.69 98 VAL A C 1
ATOM 809 O O . VAL A 1 98 ? -0.992 -0.263 -9.657 1.00 90.69 98 VAL A O 1
ATOM 812 N N . TYR A 1 99 ? 0.446 -1.976 -9.914 1.00 90.50 99 TYR A N 1
ATOM 813 C CA . TYR A 1 99 ? -0.096 -2.436 -11.190 1.00 90.50 99 TYR A CA 1
ATOM 814 C C . TYR A 1 99 ? -1.182 -3.500 -10.946 1.00 90.50 99 TYR A C 1
ATOM 816 O O . TYR A 1 99 ? -0.845 -4.610 -10.526 1.00 90.50 99 TYR A O 1
ATOM 824 N N . PRO A 1 100 ? -2.477 -3.211 -11.177 1.00 94.31 100 PRO A N 1
ATOM 825 C CA . PRO A 1 100 ? -3.548 -4.142 -10.832 1.00 94.31 100 PRO A CA 1
ATOM 826 C C . PRO A 1 100 ? -3.429 -5.473 -11.583 1.00 94.31 100 PRO A C 1
ATOM 828 O O . PRO A 1 100 ? -3.267 -5.506 -12.801 1.00 94.31 100 PRO A O 1
ATOM 831 N N . GLY A 1 101 ? -3.541 -6.582 -10.852 1.00 92.12 101 GLY A N 1
ATOM 832 C CA . GLY A 1 101 ? -3.519 -7.934 -11.410 1.00 92.12 101 GLY A CA 1
ATOM 833 C C . GLY A 1 101 ? -2.124 -8.493 -11.709 1.00 92.12 101 GLY A C 1
ATOM 834 O O . GLY A 1 101 ? -2.034 -9.638 -12.152 1.00 92.12 101 GLY A O 1
ATOM 835 N N . SER A 1 102 ? -1.045 -7.739 -11.457 1.00 90.12 102 SER A N 1
ATOM 836 C CA . SER A 1 102 ? 0.334 -8.202 -11.687 1.00 90.12 102 SER A CA 1
ATOM 837 C C . SER A 1 102 ? 0.692 -9.455 -10.883 1.00 90.12 102 SER A C 1
ATOM 839 O O . SER A 1 102 ? 1.466 -10.279 -11.362 1.00 90.12 102 SER A O 1
ATOM 841 N N . HIS A 1 103 ? 0.071 -9.664 -9.715 1.00 90.06 103 HIS A N 1
ATOM 842 C CA . HIS A 1 103 ? 0.256 -10.853 -8.871 1.00 90.06 103 HIS A CA 1
ATOM 843 C C . HIS A 1 103 ? -0.102 -12.168 -9.577 1.00 90.06 103 HIS A C 1
ATOM 845 O O . HIS A 1 103 ? 0.370 -13.229 -9.185 1.00 90.06 103 HIS A O 1
ATOM 851 N N . LYS A 1 104 ? -0.913 -12.119 -10.642 1.00 89.81 104 LYS A N 1
ATOM 852 C CA . LYS A 1 104 ? -1.304 -13.293 -11.440 1.00 89.81 104 LYS A CA 1
ATOM 853 C C . LYS A 1 104 ? -0.252 -13.707 -12.469 1.00 89.81 104 LYS A C 1
ATOM 855 O O . LYS A 1 104 ? -0.379 -14.777 -13.057 1.00 89.81 104 LYS A O 1
ATOM 860 N N . LEU A 1 105 ? 0.753 -12.867 -12.723 1.00 87.88 105 LEU A N 1
ATOM 861 C CA . LEU A 1 105 ? 1.795 -13.136 -13.717 1.00 87.88 105 LEU A CA 1
ATOM 862 C C . LEU A 1 105 ? 2.891 -14.075 -13.186 1.00 87.88 105 LEU A C 1
ATOM 864 O O . LEU A 1 105 ? 3.772 -14.473 -13.946 1.00 87.88 105 LEU A O 1
ATOM 868 N N . GLY A 1 106 ? 2.825 -14.445 -11.903 1.00 83.75 106 GLY A N 1
ATOM 869 C CA . GLY A 1 106 ? 3.867 -15.203 -11.220 1.00 83.75 106 GLY A CA 1
ATOM 870 C C . 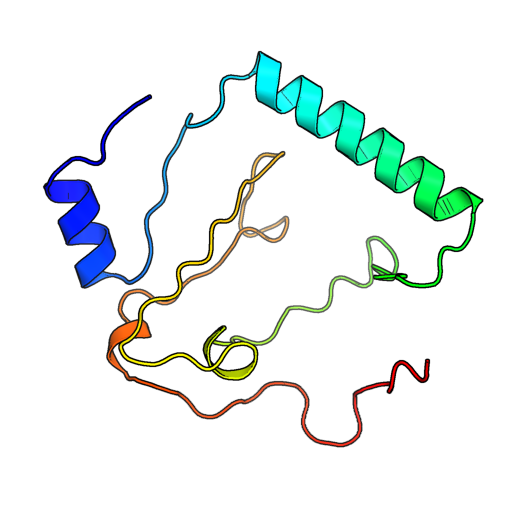GLY A 1 106 ? 5.135 -14.371 -10.991 1.00 83.75 106 GLY A C 1
ATOM 871 O O . GLY A 1 106 ? 5.139 -13.159 -11.236 1.00 83.75 106 GLY A O 1
ATOM 872 N N . PRO A 1 107 ? 6.221 -15.008 -10.525 1.00 81.31 107 PRO A N 1
ATOM 873 C CA . PRO A 1 107 ? 7.498 -14.337 -10.305 1.00 81.31 107 PRO A CA 1
ATOM 874 C C . PRO A 1 107 ? 7.990 -13.655 -11.588 1.00 81.31 107 PRO A C 1
ATOM 876 O O . PRO A 1 107 ? 8.142 -14.309 -12.620 1.00 81.31 107 PRO A O 1
ATOM 879 N N . GLN A 1 108 ? 8.202 -12.341 -11.528 1.00 82.88 108 GLN A N 1
ATOM 880 C CA . GLN A 1 108 ? 8.753 -11.564 -12.642 1.00 82.88 108 GLN A CA 1
ATOM 881 C C . GLN A 1 108 ? 10.287 -11.571 -12.596 1.00 82.88 108 GLN A C 1
ATOM 883 O O . GLN A 1 108 ? 10.878 -12.044 -11.629 1.00 82.88 108 GLN A O 1
ATOM 888 N N . GLU A 1 109 ? 10.950 -11.085 -13.648 1.00 80.31 109 GLU A N 1
ATOM 889 C CA . GLU A 1 109 ? 12.394 -10.835 -13.569 1.00 80.31 109 GLU A CA 1
ATOM 890 C C . GLU A 1 109 ? 12.653 -9.698 -12.575 1.00 80.31 109 GLU A C 1
ATOM 892 O O . GLU A 1 109 ? 12.035 -8.634 -12.673 1.00 80.31 109 GLU A O 1
ATOM 897 N N . ASP A 1 110 ? 13.582 -9.915 -11.644 1.00 72.00 110 ASP A N 1
ATOM 898 C CA . ASP A 1 110 ? 14.047 -8.850 -10.766 1.00 72.00 110 ASP A CA 1
ATOM 899 C C . ASP A 1 110 ? 14.914 -7.869 -11.568 1.00 72.00 110 ASP A C 1
ATOM 901 O O . ASP A 1 110 ? 16.029 -8.172 -12.007 1.00 72.00 110 ASP A O 1
ATOM 905 N N . VAL A 1 111 ? 14.354 -6.686 -11.800 1.00 69.56 111 VAL A N 1
ATOM 906 C CA . VAL A 1 111 ? 15.036 -5.540 -12.413 1.00 69.56 111 VAL A CA 1
ATOM 907 C C . VAL A 1 111 ? 15.556 -4.558 -11.364 1.00 69.56 111 VAL A C 1
ATOM 909 O O . VAL A 1 111 ? 15.995 -3.464 -11.721 1.00 69.56 111 VAL A O 1
ATOM 912 N N . GLY A 1 112 ? 15.517 -4.943 -10.083 1.00 62.25 112 GLY A N 1
ATOM 913 C CA . GLY A 1 112 ? 16.203 -4.259 -9.000 1.00 62.25 112 GLY A CA 1
ATOM 914 C C . GLY A 1 112 ? 17.698 -4.107 -9.281 1.00 62.25 112 GLY A C 1
ATOM 915 O O . GLY A 1 112 ? 18.236 -4.627 -10.264 1.00 62.25 112 GLY A O 1
ATOM 916 N N . ALA A 1 113 ? 18.381 -3.336 -8.436 1.00 55.97 113 ALA A N 1
ATOM 917 C CA . ALA A 1 113 ? 19.809 -3.083 -8.591 1.00 55.97 113 ALA A CA 1
ATOM 918 C C . ALA A 1 113 ? 20.567 -4.406 -8.852 1.00 55.97 113 ALA A C 1
ATOM 920 O O . ALA A 1 113 ? 20.472 -5.354 -8.085 1.00 55.97 113 ALA A O 1
ATOM 921 N N . LYS A 1 114 ? 21.261 -4.511 -9.990 1.00 49.50 114 LYS A N 1
ATOM 922 C CA . LYS A 1 114 ? 22.066 -5.694 -10.338 1.00 49.50 114 LYS A CA 1
ATOM 923 C C . LYS A 1 114 ? 23.450 -5.567 -9.680 1.00 49.50 114 LYS A C 1
ATOM 925 O O . LYS A 1 114 ? 23.852 -4.459 -9.319 1.00 49.50 114 LYS A O 1
ATOM 930 N N . GLU A 1 115 ? 24.138 -6.696 -9.474 1.00 46.12 115 GLU A N 1
ATOM 931 C CA . GLU A 1 115 ? 25.449 -6.799 -8.799 1.00 46.12 115 GLU A CA 1
ATOM 932 C C . GLU A 1 115 ? 26.367 -5.589 -9.063 1.00 46.12 115 GLU A C 1
ATOM 934 O O . GLU A 1 115 ? 26.705 -5.287 -10.207 1.00 46.12 115 GLU A O 1
ATOM 939 N N . GLY A 1 116 ? 26.757 -4.895 -7.985 1.00 52.16 116 GLY A N 1
ATOM 940 C CA . GLY A 1 116 ? 27.613 -3.699 -8.020 1.00 52.16 116 GLY A CA 1
ATOM 941 C C . GLY A 1 116 ? 27.046 -2.465 -7.307 1.00 52.16 116 GLY A C 1
ATOM 942 O O . GLY A 1 116 ? 27.814 -1.564 -6.990 1.00 52.16 116 GLY A O 1
ATOM 943 N N . ASN A 1 117 ? 25.742 -2.445 -6.999 1.00 46.66 117 ASN A N 1
ATOM 944 C CA . ASN A 1 117 ? 25.046 -1.310 -6.365 1.00 46.66 117 ASN A CA 1
ATOM 945 C C . ASN A 1 117 ? 24.528 -1.590 -4.935 1.00 46.66 117 ASN A C 1
ATOM 947 O O . ASN A 1 117 ? 23.683 -0.851 -4.436 1.00 46.66 117 ASN A O 1
ATOM 951 N N . PHE A 1 118 ? 25.016 -2.637 -4.263 1.00 51.00 118 PHE A N 1
ATOM 952 C CA . PHE A 1 118 ? 24.661 -2.937 -2.870 1.00 51.00 118 PHE A CA 1
ATOM 953 C C . PHE A 1 118 ? 25.892 -2.889 -1.968 1.00 51.00 118 PHE A C 1
ATOM 955 O O . PHE A 1 118 ? 26.964 -3.365 -2.340 1.00 51.00 118 PHE A O 1
ATOM 962 N N . HIS A 1 119 ? 25.715 -2.360 -0.761 1.00 46.34 119 HIS A N 1
ATOM 963 C CA . HIS A 1 119 ? 26.677 -2.501 0.324 1.00 46.34 119 HIS A CA 1
ATOM 964 C C . HIS A 1 119 ? 26.289 -3.722 1.160 1.00 46.34 119 HIS A C 1
ATOM 966 O O . HIS A 1 119 ? 25.144 -3.828 1.599 1.00 46.34 119 HIS A O 1
ATOM 972 N N . TYR A 1 120 ? 27.231 -4.643 1.375 1.00 37.75 120 TYR A N 1
ATOM 973 C CA . TYR A 1 120 ? 27.071 -5.660 2.411 1.00 37.75 120 TYR A CA 1
ATOM 974 C C . TYR A 1 120 ? 27.055 -4.960 3.771 1.00 37.75 120 TYR A C 1
ATOM 976 O O . TYR A 1 120 ? 27.915 -4.125 4.056 1.00 37.75 120 TYR A O 1
ATOM 984 N N . VAL A 1 121 ? 26.061 -5.286 4.596 1.00 34.03 121 VAL A N 1
ATOM 985 C CA . VAL A 1 121 ? 26.104 -4.968 6.023 1.00 34.03 121 VAL A CA 1
ATOM 986 C C . VAL A 1 121 ? 26.889 -6.104 6.666 1.00 34.03 121 VAL A C 1
ATOM 988 O O . VAL A 1 121 ? 26.325 -7.147 6.996 1.00 34.03 121 VAL A O 1
ATOM 991 N N . ASP A 1 122 ? 28.207 -5.944 6.732 1.00 37.25 122 ASP A N 1
ATOM 992 C CA . ASP A 1 122 ? 29.055 -6.862 7.486 1.00 37.25 122 ASP A CA 1
ATOM 993 C C . ASP A 1 122 ? 28.700 -6.717 8.978 1.00 37.25 122 ASP A C 1
ATOM 995 O O . ASP A 1 122 ? 28.652 -5.599 9.495 1.00 37.25 122 ASP A O 1
ATOM 999 N N . GLN A 1 123 ? 28.375 -7.839 9.633 1.00 39.88 123 GLN A N 1
ATOM 1000 C CA . GLN A 1 123 ? 28.129 -7.916 11.082 1.00 39.88 123 GLN A CA 1
ATOM 1001 C C . GLN A 1 123 ? 29.423 -7.804 11.887 1.00 39.88 123 GLN A C 1
ATOM 1003 O O . GLN A 1 123 ? 30.443 -8.384 11.446 1.00 39.88 123 GLN A O 1
#

Organism: Operophtera brumata (NCBI:txid104452)

Foldseek 3Di:
DDDDDPVQVVQCVQFVDGDDPCPDPPVVLVVVVVVVVVVVVVCVVPVDLPDPPPDDPPSPDDFPDDDCCVVDPDPPPPDDDDDDDSDDDDPVNDHDDGGTRVVVVPHDDPPGDDPPPDDDSDD

pLDDT: mean 76.13, std 18.27, range [34.03, 97.12]

Sequence (123 aa):
MGRLTEEQKQFYKDNGYIVLKDLVIPEDLEEISVEYDKLFLRKNQEKMESSWVGSDENDRQNNSMFTDYHYFSYEKDSMVAAFLHLDAANPENGGLFVYPGSHKLGPQEDVGAKEGNFHYVDQ